Protein AF-A0A6V8Q8D7-F1 (afdb_monomer)

Radius of gyration: 24.48 Å; Cα contacts (8 Å, |Δi|>4): 39; chains: 1; bounding box: 46×41×70 Å

Structure (mmCIF, N/CA/C/O backbone):
data_AF-A0A6V8Q8D7-F1
#
_entry.id   AF-A0A6V8Q8D7-F1
#
loop_
_atom_site.group_PDB
_atom_site.id
_atom_site.type_symbol
_atom_site.label_atom_id
_atom_site.label_alt_id
_atom_site.label_comp_id
_atom_site.label_asym_id
_atom_site.label_entity_id
_atom_site.label_seq_id
_atom_site.pdbx_PDB_ins_code
_atom_site.Cartn_x
_atom_site.Cartn_y
_atom_site.Cartn_z
_atom_site.occupancy
_atom_site.B_iso_or_equiv
_atom_site.auth_seq_id
_atom_site.auth_comp_id
_atom_site.auth_asym_id
_atom_site.auth_atom_id
_atom_site.pdbx_PDB_model_num
ATOM 1 N N . MET A 1 1 ? 26.382 -14.637 -35.042 1.00 41.03 1 MET A N 1
ATOM 2 C CA . MET A 1 1 ? 25.007 -14.254 -35.434 1.00 41.03 1 MET A CA 1
ATOM 3 C C . MET A 1 1 ? 24.463 -13.318 -34.367 1.00 41.03 1 MET A C 1
ATOM 5 O O . MET A 1 1 ? 24.375 -13.720 -33.217 1.00 41.03 1 MET A O 1
ATOM 9 N N . THR A 1 2 ? 24.203 -12.055 -34.698 1.00 47.44 2 THR A N 1
ATOM 10 C CA . THR A 1 2 ? 23.739 -11.041 -33.736 1.00 47.44 2 THR A CA 1
ATOM 11 C C . THR A 1 2 ? 22.242 -11.199 -33.507 1.00 47.44 2 THR A C 1
ATOM 13 O O . THR A 1 2 ? 21.438 -10.814 -34.354 1.00 47.44 2 THR A O 1
ATOM 16 N N . ARG A 1 3 ? 21.876 -11.813 -32.382 1.00 51.78 3 ARG A N 1
ATOM 17 C CA . ARG A 1 3 ? 20.490 -12.048 -31.971 1.00 51.78 3 ARG A CA 1
ATOM 18 C C . ARG A 1 3 ? 19.973 -10.786 -31.259 1.00 51.78 3 ARG A C 1
ATOM 20 O O . ARG A 1 3 ? 20.591 -10.374 -30.278 1.00 51.78 3 ARG A O 1
ATOM 27 N N . PRO A 1 4 ? 18.912 -10.120 -31.743 1.00 51.25 4 PRO A N 1
ATOM 28 C CA . PRO A 1 4 ? 18.364 -8.961 -31.052 1.00 51.25 4 PRO A CA 1
ATOM 29 C C . PRO A 1 4 ? 17.547 -9.463 -29.855 1.00 51.25 4 PRO A C 1
ATOM 31 O O . PRO A 1 4 ? 16.426 -9.922 -30.026 1.00 51.25 4 PRO A O 1
ATOM 34 N N . ALA A 1 5 ? 18.133 -9.433 -28.656 1.00 54.84 5 ALA A N 1
ATOM 35 C CA . ALA A 1 5 ? 17.483 -9.909 -27.429 1.00 54.84 5 ALA A CA 1
ATOM 36 C C . ALA A 1 5 ? 16.474 -8.908 -26.841 1.00 54.84 5 ALA A C 1
ATOM 38 O O . ALA A 1 5 ? 15.719 -9.242 -25.944 1.00 54.84 5 ALA A O 1
ATOM 39 N N . HIS A 1 6 ? 16.399 -7.681 -27.351 1.00 60.00 6 HIS A N 1
ATOM 40 C CA . HIS A 1 6 ? 15.570 -6.649 -26.744 1.00 60.00 6 HIS A CA 1
ATOM 41 C C . HIS A 1 6 ? 15.150 -5.615 -27.801 1.00 60.00 6 HIS A C 1
ATOM 43 O O . HIS A 1 6 ? 15.939 -5.268 -28.688 1.00 60.00 6 HIS A O 1
ATOM 49 N N . LEU A 1 7 ? 13.927 -5.085 -27.693 1.00 65.19 7 LEU A N 1
ATOM 50 C CA . LEU A 1 7 ? 13.349 -4.076 -28.596 1.00 65.19 7 LEU A CA 1
ATOM 51 C C . LEU A 1 7 ? 13.965 -2.691 -28.356 1.00 65.19 7 L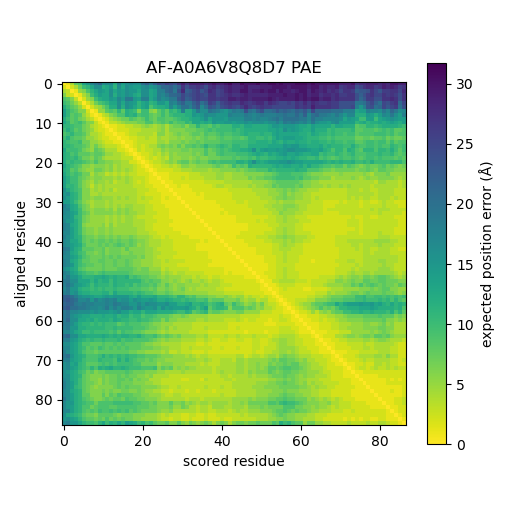EU A C 1
ATOM 53 O O . LEU A 1 7 ? 13.333 -1.759 -27.863 1.00 65.19 7 LEU A O 1
ATOM 57 N N . TRP A 1 8 ? 15.247 -2.554 -28.667 1.00 69.81 8 TRP A N 1
ATOM 58 C CA . TRP A 1 8 ? 15.949 -1.297 -28.492 1.00 69.81 8 TRP A CA 1
ATOM 59 C C . TRP A 1 8 ? 15.591 -0.373 -29.645 1.00 69.81 8 TRP A C 1
ATOM 61 O O . TRP A 1 8 ? 15.708 -0.742 -30.814 1.00 69.81 8 TRP A O 1
ATOM 71 N N . LYS A 1 9 ? 15.251 0.878 -29.322 1.00 79.12 9 LYS A N 1
ATOM 72 C CA . LYS A 1 9 ? 15.000 1.927 -30.324 1.00 79.12 9 LYS A CA 1
ATOM 73 C C . LYS A 1 9 ? 16.206 2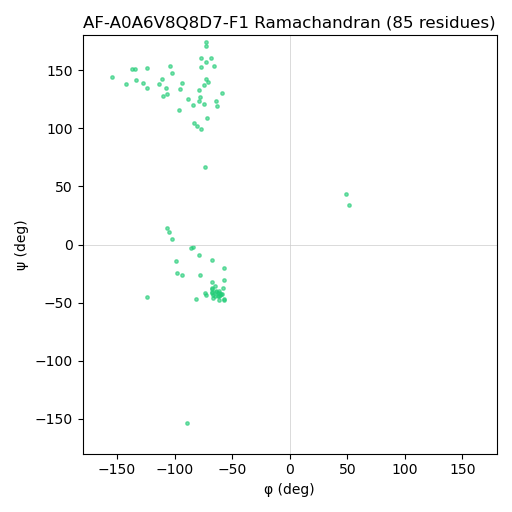.148 -31.259 1.00 79.12 9 LYS A C 1
ATOM 75 O O . LYS A 1 9 ? 16.051 2.674 -32.355 1.00 79.12 9 LYS A O 1
ATOM 80 N N . LYS A 1 10 ? 17.409 1.727 -30.841 1.00 84.75 10 LYS A N 1
ATOM 81 C CA . LYS A 1 10 ? 18.635 1.675 -31.651 1.00 84.75 10 LYS A CA 1
ATOM 82 C C . LYS A 1 10 ? 19.209 0.259 -31.649 1.00 84.75 10 LYS A C 1
ATOM 84 O O . LYS A 1 10 ? 19.348 -0.344 -30.589 1.00 84.75 10 LYS A O 1
ATOM 89 N N . LYS A 1 11 ? 19.615 -0.242 -32.820 1.00 84.44 11 LYS A N 1
ATOM 90 C CA . LYS A 1 11 ? 20.290 -1.544 -32.941 1.00 84.44 11 LYS A CA 1
ATOM 91 C C . LYS A 1 11 ? 21.623 -1.510 -32.185 1.00 84.44 11 LYS A C 1
ATOM 93 O O . LYS A 1 11 ? 22.501 -0.719 -32.520 1.00 84.44 11 LYS A O 1
ATOM 98 N N . ARG A 1 12 ? 21.773 -2.376 -31.181 1.00 82.88 12 ARG A N 1
ATOM 99 C CA . ARG A 1 12 ? 23.028 -2.610 -30.455 1.00 82.88 12 ARG A CA 1
ATOM 100 C C . ARG A 1 12 ? 23.600 -3.962 -30.874 1.00 82.88 12 ARG A C 1
ATOM 102 O O . ARG A 1 12 ? 22.894 -4.965 -30.854 1.00 82.88 12 ARG A O 1
ATOM 109 N N . LEU A 1 13 ? 24.877 -3.984 -31.247 1.00 87.31 13 LEU A N 1
ATOM 110 C CA . LEU A 1 13 ? 25.605 -5.229 -31.482 1.00 87.31 13 LEU A CA 1
ATOM 111 C C . LEU A 1 13 ? 25.993 -5.831 -30.126 1.00 87.31 13 LEU A C 1
ATOM 113 O O . LEU A 1 13 ? 26.582 -5.145 -29.293 1.00 87.31 13 LEU A O 1
ATOM 117 N N . SER A 1 14 ? 25.644 -7.098 -29.909 1.00 83.62 14 SER A N 1
ATOM 118 C CA . SER A 1 14 ? 26.052 -7.876 -28.737 1.00 83.62 14 SER A 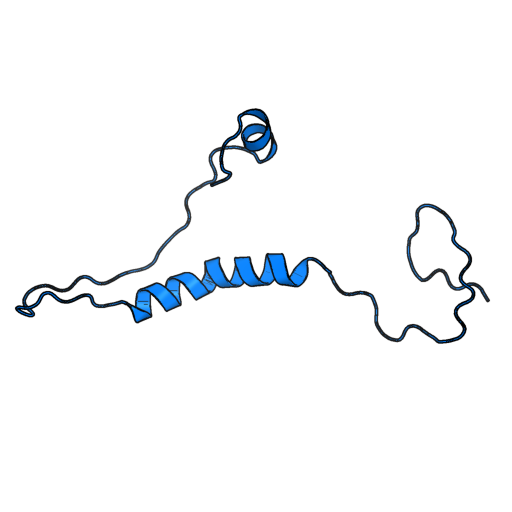CA 1
ATOM 119 C C . SER A 1 14 ? 27.096 -8.911 -29.151 1.00 83.62 14 SER A C 1
ATOM 121 O O . SER A 1 14 ? 26.922 -9.594 -30.161 1.00 83.62 14 SER A O 1
ATOM 123 N N . PHE 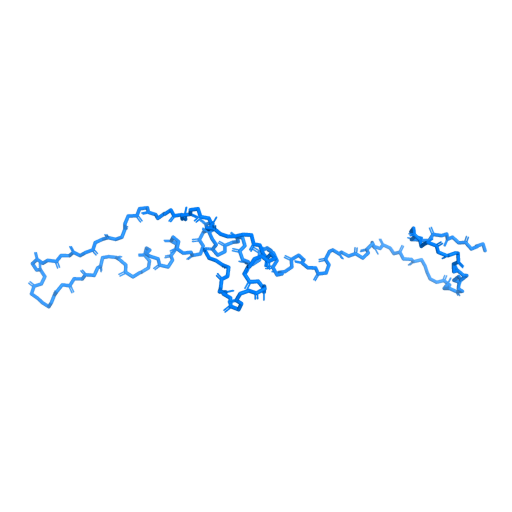A 1 15 ? 28.171 -9.023 -28.367 1.00 91.06 15 PHE A N 1
ATOM 124 C CA . PHE A 1 15 ? 29.242 -10.016 -28.535 1.00 91.06 15 PHE A CA 1
ATOM 125 C C . PHE A 1 15 ? 29.182 -11.120 -27.465 1.00 91.06 15 PHE A C 1
ATOM 127 O O . PHE A 1 15 ? 30.153 -11.857 -27.279 1.00 91.06 15 PHE A O 1
ATOM 134 N N . ALA A 1 16 ? 28.064 -11.221 -26.737 1.00 88.81 16 ALA A N 1
ATOM 135 C CA . ALA A 1 16 ? 27.861 -12.256 -25.731 1.00 88.81 16 ALA A CA 1
ATOM 136 C C . ALA A 1 16 ? 27.963 -13.652 -26.370 1.00 88.81 16 ALA A C 1
ATOM 138 O O . ALA A 1 16 ? 27.357 -13.920 -27.408 1.00 88.81 16 ALA A O 1
ATOM 139 N N . LYS A 1 17 ? 28.763 -14.529 -25.754 1.00 91.06 17 LYS A N 1
ATOM 140 C CA . LYS A 1 17 ? 29.000 -15.905 -26.229 1.00 91.06 17 LYS A CA 1
ATOM 141 C C . LYS A 1 17 ? 28.057 -16.923 -25.583 1.00 91.06 17 LYS A C 1
ATOM 143 O O . LYS A 1 17 ? 27.787 -17.960 -26.177 1.00 91.06 17 LYS A O 1
ATOM 148 N N . THR A 1 18 ? 27.570 -16.618 -24.384 1.00 91.88 18 THR A N 1
ATOM 149 C CA . THR A 1 18 ? 26.668 -17.470 -23.602 1.00 91.88 18 THR A CA 1
ATOM 150 C C . THR A 1 18 ? 25.214 -17.087 -23.884 1.00 91.88 18 THR A C 1
ATOM 152 O O . THR A 1 18 ? 24.928 -15.890 -23.973 1.00 91.88 18 THR A O 1
ATOM 155 N N . PRO A 1 19 ? 24.292 -18.057 -24.030 1.00 87.56 19 PRO A N 1
ATOM 156 C CA . PRO A 1 19 ? 22.873 -17.759 -24.177 1.00 87.56 19 PRO A CA 1
ATOM 157 C C . PRO A 1 19 ? 22.271 -17.239 -22.866 1.00 87.56 19 PRO A C 1
ATOM 159 O O . PRO A 1 19 ? 22.550 -17.760 -21.790 1.00 87.56 19 PRO A O 1
ATOM 162 N N . GLU A 1 20 ? 21.407 -16.235 -22.979 1.00 84.69 20 GLU A N 1
ATOM 163 C CA . GLU A 1 20 ? 20.487 -15.837 -21.916 1.00 84.69 20 GLU A CA 1
ATOM 164 C C . GLU A 1 20 ? 19.361 -16.877 -21.847 1.00 84.69 20 GLU A C 1
ATOM 166 O O . GLU A 1 20 ? 18.715 -17.171 -22.857 1.00 84.69 20 GLU A O 1
ATOM 171 N N . VAL A 1 21 ? 19.213 -17.507 -20.681 1.00 90.69 21 VAL A N 1
ATOM 172 C CA . VAL A 1 21 ? 18.279 -18.626 -20.451 1.00 90.69 21 VAL A CA 1
ATOM 173 C C . VAL A 1 21 ? 16.975 -18.186 -19.789 1.00 90.69 21 VAL A C 1
ATOM 175 O O . VAL A 1 21 ? 16.019 -18.954 -19.768 1.00 90.69 21 VAL A O 1
ATOM 178 N N . LEU A 1 22 ? 16.946 -16.968 -19.251 1.00 89.00 22 LEU A N 1
ATOM 179 C CA . LEU A 1 22 ? 15.805 -16.371 -18.576 1.00 89.00 22 LEU A CA 1
ATOM 180 C C . LEU A 1 22 ? 15.760 -14.888 -18.930 1.00 89.00 22 LEU A C 1
ATOM 182 O O . LEU A 1 22 ? 16.806 -14.244 -18.940 1.00 89.00 22 LEU A O 1
ATOM 186 N N . ASP A 1 23 ? 14.568 -14.366 -19.191 1.00 88.00 23 ASP A N 1
ATOM 187 C CA . ASP A 1 23 ? 14.383 -12.943 -19.449 1.00 88.00 23 ASP A CA 1
ATOM 188 C C . ASP A 1 23 ? 14.532 -12.115 -18.165 1.00 88.00 23 ASP A C 1
ATOM 190 O O . ASP A 1 23 ? 14.334 -12.602 -17.047 1.00 88.00 23 ASP A O 1
ATOM 194 N N . VAL A 1 24 ? 14.852 -10.831 -18.332 1.00 89.62 24 VAL A N 1
ATOM 195 C CA . VAL A 1 24 ? 14.896 -9.875 -17.223 1.00 89.62 24 VAL A CA 1
ATOM 196 C C . VAL A 1 24 ? 13.488 -9.719 -16.632 1.00 89.62 24 VAL A C 1
ATOM 198 O O . VAL A 1 24 ? 12.567 -9.350 -17.368 1.00 89.62 24 VAL A O 1
ATOM 201 N N . PRO A 1 25 ? 13.304 -9.968 -15.322 1.00 91.56 25 PRO A N 1
ATOM 202 C CA . PRO A 1 25 ? 12.009 -9.820 -14.677 1.00 91.56 25 PRO A CA 1
ATOM 203 C C . PRO A 1 25 ? 11.642 -8.343 -14.511 1.00 91.56 25 PRO A C 1
ATOM 205 O O . PRO A 1 25 ? 12.439 -7.432 -14.755 1.00 91.56 25 PRO A O 1
ATOM 208 N N . ASP A 1 26 ? 10.423 -8.091 -14.048 1.00 93.75 26 ASP A N 1
ATOM 209 C CA . ASP A 1 26 ? 9.988 -6.737 -13.752 1.00 93.75 26 ASP A CA 1
ATOM 210 C C . ASP A 1 26 ? 10.678 -6.202 -12.488 1.00 93.75 26 ASP A C 1
ATOM 212 O O . ASP A 1 26 ? 10.393 -6.594 -11.358 1.00 93.75 26 ASP A O 1
ATOM 216 N N . LEU A 1 27 ? 11.595 -5.255 -12.680 1.00 95.38 27 LEU A N 1
ATOM 217 C CA . LEU A 1 27 ? 12.424 -4.714 -11.602 1.00 95.38 27 LEU A CA 1
ATOM 218 C C . LEU A 1 27 ? 11.631 -3.891 -10.569 1.00 95.38 27 LEU A C 1
ATOM 220 O O . LEU A 1 27 ? 12.154 -3.597 -9.494 1.00 95.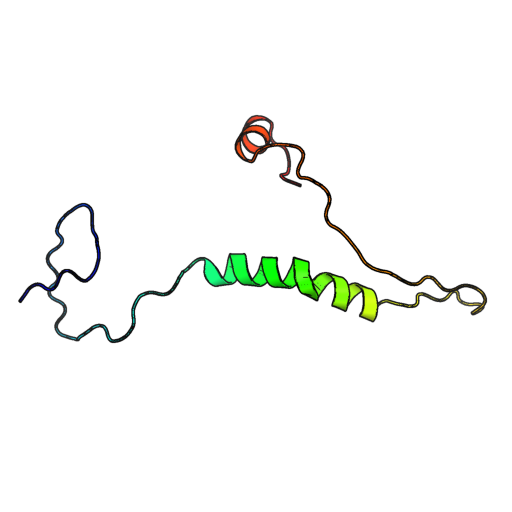38 27 LEU A O 1
ATOM 224 N N . LEU A 1 28 ? 10.383 -3.517 -10.872 1.00 95.94 28 LEU A N 1
ATOM 225 C CA . LEU A 1 28 ? 9.478 -2.805 -9.963 1.00 95.94 28 LEU A CA 1
ATOM 226 C C . LEU A 1 28 ? 8.430 -3.732 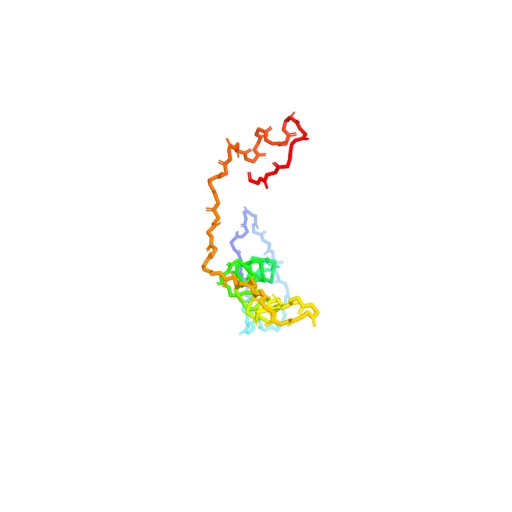-9.336 1.00 95.94 28 LEU A C 1
ATOM 228 O O . LEU A 1 28 ? 7.523 -3.258 -8.644 1.00 95.94 28 LEU A O 1
ATOM 232 N N . GLU A 1 29 ? 8.503 -5.039 -9.592 1.00 96.44 29 GLU A N 1
ATOM 233 C CA . GLU A 1 29 ? 7.572 -6.027 -9.044 1.00 96.44 29 GLU A CA 1
ATOM 234 C C . GLU A 1 29 ? 7.553 -6.000 -7.520 1.00 96.44 29 GLU A C 1
ATOM 236 O O . GLU A 1 29 ? 6.484 -5.905 -6.934 1.00 96.44 29 GLU A O 1
ATOM 241 N N . ILE A 1 30 ? 8.719 -5.979 -6.872 1.00 96.94 30 ILE A N 1
ATOM 242 C CA . ILE A 1 30 ? 8.802 -5.987 -5.405 1.00 96.94 30 ILE A CA 1
ATOM 243 C C . ILE A 1 30 ? 8.089 -4.766 -4.808 1.00 96.94 30 ILE A C 1
ATOM 245 O O . ILE A 1 30 ? 7.344 -4.896 -3.840 1.00 96.94 30 ILE A O 1
ATOM 249 N N . GLN A 1 31 ? 8.274 -3.583 -5.399 1.00 97.81 31 GLN A N 1
ATOM 250 C CA . GLN A 1 31 ? 7.665 -2.343 -4.905 1.00 97.81 31 GLN A CA 1
ATOM 251 C C . GLN A 1 31 ? 6.138 -2.360 -5.053 1.00 97.81 31 GLN A C 1
ATOM 253 O O . GLN A 1 31 ? 5.419 -2.038 -4.112 1.00 97.81 31 GLN A O 1
ATOM 258 N N . ARG A 1 32 ? 5.626 -2.783 -6.216 1.00 97.50 32 ARG A N 1
ATOM 259 C CA . ARG A 1 32 ? 4.175 -2.852 -6.459 1.00 97.50 32 ARG A CA 1
ATOM 260 C C . ARG A 1 32 ? 3.518 -4.004 -5.703 1.00 97.50 32 ARG A C 1
ATOM 262 O O . ARG A 1 32 ? 2.469 -3.810 -5.101 1.00 97.50 32 ARG A O 1
ATOM 269 N N . GLY A 1 33 ? 4.146 -5.176 -5.706 1.00 97.88 33 GLY A N 1
ATOM 270 C CA . GLY A 1 33 ? 3.644 -6.387 -5.064 1.00 97.88 33 GLY A CA 1
ATOM 271 C C . GLY A 1 33 ? 3.573 -6.256 -3.546 1.00 97.88 33 GLY A C 1
ATOM 272 O O . GLY A 1 33 ? 2.548 -6.593 -2.959 1.00 97.88 33 GLY A O 1
ATOM 273 N N . SER A 1 34 ? 4.610 -5.698 -2.910 1.00 97.94 34 SER A N 1
ATOM 274 C CA . SER A 1 34 ? 4.603 -5.465 -1.456 1.00 97.94 34 SER A CA 1
ATOM 275 C C . SER A 1 34 ? 3.507 -4.490 -1.024 1.00 97.94 34 SER A C 1
ATOM 277 O O . SER A 1 34 ? 2.780 -4.774 -0.073 1.00 97.94 34 SER A O 1
ATOM 279 N N . PHE A 1 35 ? 3.330 -3.379 -1.745 1.00 97.75 35 PHE A N 1
ATOM 280 C CA . PHE A 1 35 ? 2.274 -2.416 -1.437 1.00 97.75 35 PHE A CA 1
ATOM 281 C C . PHE A 1 35 ? 0.878 -2.993 -1.704 1.00 97.75 35 PHE A C 1
ATOM 283 O O . PHE A 1 35 ? -0.021 -2.827 -0.887 1.00 97.75 35 PHE A O 1
ATOM 290 N N . GLN A 1 36 ? 0.696 -3.742 -2.796 1.00 97.75 36 GLN A N 1
ATOM 291 C CA . GLN A 1 36 ? -0.573 -4.414 -3.084 1.00 97.75 36 GLN A CA 1
ATOM 292 C C . GLN A 1 36 ? -0.944 -5.436 -2.000 1.00 97.75 36 GLN A C 1
ATOM 294 O O . GLN A 1 36 ? -2.106 -5.497 -1.599 1.00 97.75 36 GLN A O 1
ATOM 299 N N . TRP A 1 37 ? 0.025 -6.216 -1.511 1.00 98.12 37 TRP A N 1
ATOM 300 C CA . TRP A 1 37 ? -0.190 -7.130 -0.387 1.00 98.12 37 TRP A CA 1
ATOM 301 C C . TRP A 1 37 ? -0.593 -6.376 0.886 1.00 98.12 37 TRP A C 1
ATOM 303 O O . TRP A 1 37 ? -1.557 -6.765 1.542 1.00 98.12 37 TRP A O 1
ATOM 313 N N . LEU A 1 38 ? 0.086 -5.267 1.201 1.00 97.44 38 LEU A N 1
ATOM 314 C CA . LEU A 1 38 ? -0.236 -4.442 2.368 1.00 97.44 38 LEU A CA 1
ATOM 315 C C . LEU A 1 38 ? -1.691 -3.956 2.336 1.00 97.44 38 LEU A C 1
ATOM 317 O O . LEU A 1 38 ? -2.394 -4.074 3.339 1.00 97.44 38 LEU A O 1
ATOM 321 N N . LEU A 1 39 ? -2.136 -3.429 1.190 1.00 96.00 39 LEU A N 1
ATOM 322 C CA . LEU A 1 39 ? -3.496 -2.908 1.028 1.00 96.00 39 LEU A CA 1
ATOM 323 C C . LEU A 1 39 ? -4.557 -4.009 1.101 1.00 96.00 39 LEU A C 1
ATOM 325 O O . LEU A 1 39 ? -5.640 -3.783 1.629 1.00 96.00 39 LEU A O 1
ATOM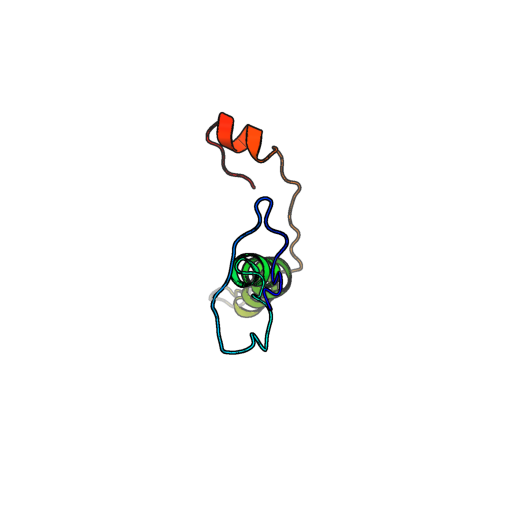 329 N N . LYS A 1 40 ? -4.272 -5.183 0.534 1.00 95.31 40 LYS A N 1
ATOM 330 C CA . LYS A 1 40 ? -5.257 -6.259 0.421 1.00 95.31 40 LYS A CA 1
ATOM 331 C C . LYS A 1 40 ? -5.385 -7.077 1.705 1.00 95.31 40 LYS A C 1
ATOM 333 O O . LYS A 1 40 ? -6.498 -7.364 2.136 1.00 95.31 40 LYS A O 1
ATOM 338 N N . ASP A 1 41 ? -4.252 -7.472 2.275 1.00 96.12 41 ASP A N 1
ATOM 339 C CA . ASP A 1 41 ? -4.191 -8.478 3.334 1.00 96.12 41 ASP A CA 1
ATOM 340 C C . ASP A 1 41 ? -3.492 -7.920 4.584 1.00 96.12 41 ASP A C 1
ATOM 342 O O . ASP A 1 41 ? -4.021 -8.040 5.690 1.00 96.12 41 ASP A O 1
ATOM 346 N N . GLY A 1 42 ? -2.363 -7.221 4.417 1.00 96.88 42 GLY A N 1
ATOM 347 C CA . GLY A 1 42 ? -1.508 -6.802 5.535 1.00 96.88 42 GLY A CA 1
ATOM 348 C C . GLY A 1 42 ? -2.204 -5.923 6.585 1.00 96.88 42 GLY A C 1
ATOM 349 O O . GLY A 1 42 ? -2.049 -6.156 7.786 1.00 96.88 42 GLY A O 1
ATOM 350 N N . LEU A 1 43 ? -3.018 -4.944 6.172 1.00 96.44 43 LEU A N 1
ATOM 351 C CA . LEU A 1 43 ? -3.778 -4.119 7.126 1.00 96.44 43 LEU A CA 1
ATOM 352 C C . LEU A 1 43 ? -4.861 -4.918 7.859 1.00 96.44 43 LEU A C 1
ATOM 354 O O . LEU A 1 43 ? -5.015 -4.773 9.071 1.00 96.44 43 LEU A O 1
ATOM 358 N N . ALA A 1 44 ? -5.590 -5.784 7.151 1.00 95.44 44 ALA A N 1
ATOM 359 C CA . ALA A 1 44 ? -6.623 -6.616 7.765 1.00 95.44 44 ALA A CA 1
ATOM 360 C C . ALA A 1 44 ? -6.029 -7.600 8.783 1.00 95.44 44 ALA A C 1
ATOM 362 O O . ALA A 1 44 ? -6.623 -7.820 9.838 1.00 95.44 44 ALA A O 1
ATOM 363 N N . GLU A 1 45 ? -4.874 -8.192 8.476 1.00 96.62 45 GLU A N 1
ATOM 364 C CA . GLU A 1 45 ? -4.130 -9.057 9.396 1.00 96.62 45 GLU A CA 1
ATOM 365 C C . GLU A 1 45 ? -3.698 -8.288 10.648 1.00 96.62 45 GLU A C 1
ATOM 367 O O . GLU A 1 45 ? -3.980 -8.727 11.762 1.00 96.62 45 GLU A O 1
ATOM 372 N N . THR A 1 46 ? -3.122 -7.098 10.465 1.00 96.25 46 THR A N 1
ATOM 373 C CA . THR A 1 46 ? -2.673 -6.243 11.575 1.00 96.25 46 THR A CA 1
ATOM 374 C C . THR A 1 46 ? -3.838 -5.843 12.486 1.00 96.25 46 THR A C 1
ATOM 376 O O . THR A 1 46 ? -3.724 -5.910 13.708 1.00 96.25 46 THR A O 1
ATOM 379 N N . PHE A 1 47 ? -4.988 -5.464 11.917 1.00 96.31 47 PHE A N 1
ATOM 380 C CA . PHE A 1 47 ? -6.172 -5.113 12.707 1.00 96.31 47 PHE A CA 1
ATOM 381 C C . PHE A 1 47 ? -6.733 -6.295 13.497 1.00 96.31 47 PHE A C 1
ATOM 383 O O . PHE A 1 47 ? -7.178 -6.105 14.627 1.00 96.31 47 PHE A O 1
ATOM 390 N N . LYS A 1 48 ? -6.684 -7.510 12.939 1.00 95.62 48 LYS A N 1
ATOM 391 C CA . LYS A 1 48 ? -7.079 -8.730 13.657 1.00 95.62 48 LYS A CA 1
ATOM 392 C C . LYS A 1 48 ? -6.124 -9.054 14.800 1.00 95.62 48 LYS A C 1
ATOM 394 O O . LYS A 1 48 ? -6.583 -9.510 15.836 1.00 95.62 48 LYS A O 1
ATOM 399 N N . GLU A 1 49 ? -4.825 -8.824 14.622 1.00 95.94 49 GLU A N 1
ATOM 400 C CA . GLU A 1 49 ? -3.816 -9.104 15.650 1.00 95.94 49 GLU A CA 1
ATOM 401 C C . GLU A 1 49 ? -4.005 -8.237 16.901 1.00 95.94 49 GLU A C 1
ATOM 403 O O . GLU A 1 49 ? -3.887 -8.728 18.022 1.00 95.94 49 GLU A O 1
ATOM 408 N N . ILE A 1 50 ? -4.333 -6.956 16.719 1.00 95.00 50 ILE A N 1
ATOM 409 C CA . ILE A 1 50 ? -4.510 -6.016 17.835 1.00 95.00 50 ILE A CA 1
ATOM 410 C C . ILE A 1 50 ? -5.913 -6.059 18.464 1.00 95.00 50 ILE A C 1
ATOM 412 O O . ILE A 1 50 ? -6.175 -5.312 19.406 1.00 95.00 50 ILE A O 1
ATOM 416 N N . SER A 1 51 ? -6.831 -6.871 17.935 1.00 94.38 51 SER A N 1
ATOM 417 C CA . SER A 1 51 ? -8.245 -6.899 18.321 1.00 94.38 51 SER A CA 1
ATOM 418 C C . SER A 1 51 ? -8.615 -8.200 19.057 1.00 94.38 51 SER A C 1
ATOM 420 O O . SER A 1 51 ? -8.145 -9.265 18.659 1.00 94.38 51 SER A O 1
ATOM 422 N N . PRO A 1 52 ? -9.485 -8.156 20.090 1.00 94.69 52 PRO A N 1
ATOM 423 C CA . PRO A 1 52 ? -10.103 -6.974 20.695 1.00 94.69 52 PRO A CA 1
ATOM 424 C C . PRO A 1 52 ? -9.152 -6.197 21.617 1.00 94.69 52 PRO A C 1
ATOM 426 O O . PRO A 1 52 ? -8.261 -6.762 22.247 1.00 94.69 52 PRO A O 1
ATOM 429 N N . ILE A 1 53 ? -9.399 -4.892 21.743 1.00 95.44 53 ILE A N 1
ATOM 430 C CA . ILE A 1 53 ? -8.750 -4.048 22.753 1.00 95.44 53 ILE A CA 1
ATOM 431 C C . ILE A 1 53 ? -9.689 -3.949 23.957 1.00 95.44 53 ILE A C 1
ATOM 433 O O . ILE A 1 53 ? -10.776 -3.385 23.839 1.00 95.44 53 ILE A O 1
ATOM 437 N N . GLU A 1 54 ? -9.271 -4.480 25.107 1.00 95.69 54 GLU A N 1
ATOM 438 C CA . GLU A 1 54 ? -10.060 -4.497 26.348 1.00 95.69 54 GLU A CA 1
ATOM 439 C C . GLU A 1 54 ? -9.604 -3.428 27.352 1.00 95.69 54 GLU A C 1
ATOM 441 O O . GLU A 1 54 ? -8.415 -3.113 27.465 1.00 95.69 54 GLU A O 1
ATOM 446 N N . ASP A 1 55 ? -10.547 -2.893 28.132 1.00 94.25 55 ASP A N 1
ATOM 447 C CA . ASP A 1 55 ? -10.227 -2.036 29.275 1.00 94.25 55 ASP A CA 1
ATOM 448 C C . ASP A 1 55 ? -9.741 -2.854 30.492 1.00 94.25 55 ASP A C 1
ATOM 450 O O . ASP A 1 55 ? -10.023 -4.044 30.626 1.00 94.25 55 ASP A O 1
ATOM 454 N N . PHE A 1 56 ? -9.054 -2.209 31.443 1.00 92.06 56 PHE A N 1
ATOM 455 C CA . PHE A 1 56 ? -8.526 -2.885 32.641 1.00 92.06 56 PHE A CA 1
ATOM 456 C C . PHE A 1 56 ? -9.609 -3.600 33.471 1.00 92.06 56 PHE A C 1
ATOM 458 O O . PHE A 1 56 ? -9.325 -4.613 34.112 1.00 92.06 56 PHE A O 1
ATOM 465 N N . SER A 1 57 ? -10.848 -3.095 33.472 1.00 92.94 57 SER A N 1
ATOM 466 C CA . SER A 1 57 ? -11.963 -3.711 34.198 1.00 92.94 57 SER A CA 1
ATOM 467 C C . SER A 1 57 ? -12.690 -4.813 33.415 1.00 92.94 57 SER A C 1
ATOM 469 O O . SER A 1 57 ? -13.590 -5.439 33.981 1.00 92.94 57 SER A O 1
ATOM 471 N N . ARG A 1 58 ? -12.295 -5.071 32.155 1.00 87.00 58 ARG A N 1
ATOM 472 C CA . ARG A 1 58 ? -12.901 -6.033 31.212 1.00 87.00 58 ARG A CA 1
ATOM 473 C C . ARG A 1 58 ? -14.414 -5.869 31.039 1.00 87.00 58 ARG A C 1
ATOM 475 O O . ARG A 1 58 ? -15.147 -6.845 30.886 1.00 87.00 58 ARG A O 1
ATOM 482 N N . LYS A 1 59 ? -14.900 -4.633 31.111 1.00 95.19 59 LYS A N 1
ATOM 483 C CA . LYS A 1 59 ? -16.309 -4.281 30.879 1.00 95.19 59 LYS A CA 1
ATOM 484 C C . LYS A 1 59 ? -16.548 -3.765 29.469 1.00 95.19 59 LYS A C 1
ATOM 486 O O . LYS A 1 59 ? -17.676 -3.844 28.988 1.00 95.19 59 LYS A O 1
ATOM 491 N N . PHE A 1 60 ? -15.513 -3.234 28.829 1.00 95.50 60 PHE A N 1
ATOM 492 C CA . PHE A 1 60 ? -15.574 -2.661 27.496 1.00 95.50 60 PHE A CA 1
ATOM 493 C C . PHE A 1 60 ? -14.502 -3.287 26.606 1.00 95.50 60 PHE A C 1
ATOM 495 O O . PHE A 1 60 ? -13.359 -3.471 27.026 1.00 95.50 60 PHE A O 1
ATOM 502 N N . ALA A 1 61 ? -14.887 -3.570 25.364 1.00 95.12 61 ALA A N 1
ATOM 503 C CA . ALA A 1 61 ? -14.004 -4.061 24.319 1.00 95.12 61 ALA A CA 1
ATOM 504 C C . ALA A 1 61 ? -14.255 -3.284 23.019 1.00 95.12 61 ALA A C 1
ATOM 506 O O . ALA A 1 61 ? -15.401 -2.949 22.705 1.00 95.12 61 ALA A O 1
ATOM 507 N N . LEU A 1 62 ? -13.183 -2.994 22.282 1.00 95.69 62 LEU A N 1
ATOM 508 C CA . LEU A 1 62 ? -13.224 -2.436 20.932 1.00 95.69 62 LEU A CA 1
ATOM 509 C C . LEU A 1 62 ? -12.763 -3.496 19.929 1.00 95.69 62 LEU A C 1
ATOM 511 O O . LEU A 1 62 ? -11.670 -4.052 20.065 1.00 95.69 62 LEU A O 1
ATOM 515 N N . GLU A 1 63 ? -13.571 -3.721 18.897 1.00 95.56 63 GLU A N 1
ATOM 516 C CA . GLU A 1 63 ? -13.244 -4.611 17.786 1.00 95.56 63 GLU A CA 1
ATOM 517 C C . GLU A 1 63 ? -13.083 -3.835 16.480 1.00 95.56 63 GLU A C 1
ATOM 519 O O . GLU A 1 63 ? -13.869 -2.933 16.177 1.00 95.56 63 GLU A O 1
ATOM 524 N N . PHE A 1 64 ? -12.066 -4.198 15.697 1.00 96.00 64 PHE A N 1
ATOM 525 C CA . PHE A 1 64 ? -11.891 -3.667 14.349 1.00 96.00 64 PHE A CA 1
ATOM 526 C C . PHE A 1 64 ? -12.647 -4.540 13.342 1.00 96.00 64 PHE A C 1
ATOM 528 O O . PHE A 1 64 ? -12.444 -5.750 13.270 1.00 96.00 64 PHE A O 1
ATOM 535 N N . GLY A 1 65 ? -13.524 -3.906 12.560 1.00 91.31 65 GLY A N 1
ATOM 536 C CA . GLY A 1 65 ? -14.262 -4.542 11.470 1.00 91.31 65 GLY A CA 1
ATOM 537 C C . GLY A 1 65 ? -13.516 -4.497 10.132 1.00 91.31 65 GLY A C 1
ATOM 538 O O . GLY A 1 65 ? -12.290 -4.420 10.073 1.00 91.31 65 GLY A O 1
ATOM 539 N N . ALA A 1 66 ? -14.273 -4.534 9.035 1.00 93.19 66 ALA A N 1
ATOM 540 C CA . ALA A 1 66 ? -13.721 -4.301 7.703 1.00 93.19 66 ALA A CA 1
ATOM 541 C C . ALA A 1 66 ? -13.219 -2.852 7.550 1.00 93.19 66 ALA A C 1
ATOM 543 O O . ALA A 1 66 ? -13.714 -1.941 8.216 1.00 93.19 66 ALA A O 1
ATOM 544 N N . HIS A 1 67 ? -12.243 -2.657 6.664 1.00 94.44 67 HIS A N 1
ATOM 545 C CA . HIS A 1 67 ? -1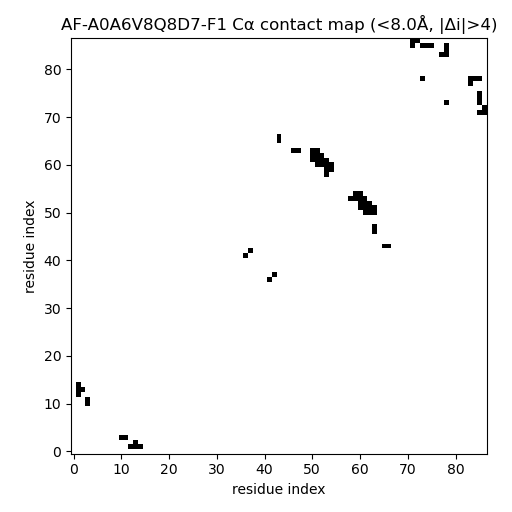1.717 -1.347 6.295 1.00 94.44 67 HIS A CA 1
ATOM 546 C C . HIS A 1 67 ? -11.823 -1.159 4.783 1.00 94.44 67 HIS A C 1
ATOM 548 O O . HIS A 1 67 ? -11.748 -2.128 4.029 1.00 94.44 67 HIS A O 1
ATOM 554 N N . ASP A 1 68 ? -11.941 0.095 4.361 1.00 94.75 68 ASP A N 1
ATOM 555 C CA . ASP A 1 68 ? -12.033 0.492 2.962 1.00 94.75 68 ASP A CA 1
ATOM 556 C C . ASP A 1 68 ? -11.110 1.686 2.708 1.00 94.75 68 ASP A C 1
ATOM 558 O O . ASP A 1 68 ? -10.855 2.502 3.600 1.00 94.75 68 ASP A O 1
ATOM 562 N N . PHE A 1 69 ? -10.618 1.801 1.476 1.00 95.56 69 PHE A N 1
ATOM 563 C CA . PHE A 1 69 ? -9.829 2.949 1.037 1.00 95.56 69 PHE A CA 1
ATOM 564 C C . PHE A 1 69 ? -10.734 3.969 0.351 1.00 95.56 69 PHE A C 1
ATOM 566 O O . PHE A 1 69 ? -11.557 3.617 -0.492 1.00 95.56 69 PHE A O 1
ATOM 573 N N . GLY A 1 70 ? -10.574 5.239 0.720 1.00 94.69 70 GLY A N 1
ATOM 574 C CA . GLY A 1 70 ? -11.291 6.342 0.091 1.00 94.69 70 GLY A CA 1
ATOM 575 C C . GLY A 1 70 ? -10.785 6.654 -1.317 1.00 94.69 70 GLY A C 1
ATOM 576 O O . GLY A 1 70 ? -9.752 6.158 -1.763 1.00 94.69 70 GLY A O 1
ATOM 577 N N . GLU A 1 71 ? -11.520 7.517 -2.012 1.00 94.69 71 GLU A N 1
ATOM 578 C CA . GLU A 1 71 ? -11.107 8.018 -3.319 1.00 94.69 71 GLU A CA 1
ATOM 579 C C . GLU A 1 71 ? -9.957 9.019 -3.201 1.00 94.69 71 GLU A C 1
ATOM 581 O O . GLU A 1 71 ? -9.931 9.878 -2.314 1.00 94.69 71 GLU A O 1
ATOM 586 N N . ILE A 1 72 ? -9.039 8.940 -4.160 1.00 95.31 72 ILE A N 1
ATOM 587 C CA . ILE A 1 72 ? -7.900 9.845 -4.242 1.00 95.31 72 ILE A CA 1
ATOM 588 C C . ILE A 1 72 ? -8.365 11.169 -4.844 1.00 95.31 72 ILE A C 1
ATOM 590 O O . ILE A 1 72 ? -8.922 11.214 -5.941 1.00 95.31 72 ILE A O 1
ATOM 594 N N . LYS A 1 73 ? -8.130 12.260 -4.114 1.00 94.19 73 LYS A N 1
ATOM 595 C CA . LYS A 1 73 ? -8.759 13.565 -4.388 1.00 94.19 73 LYS A CA 1
ATOM 596 C C . LYS A 1 73 ? -8.136 14.340 -5.544 1.00 94.19 73 LYS A C 1
ATOM 598 O O . LYS A 1 73 ? -8.803 15.184 -6.134 1.00 94.19 73 LYS A O 1
ATOM 603 N N . PHE A 1 74 ? -6.859 14.099 -5.818 1.00 95.94 74 PHE A N 1
ATOM 604 C CA . PHE A 1 74 ? -6.072 14.856 -6.786 1.00 95.94 74 PHE A CA 1
ATOM 605 C C . PHE A 1 74 ? -5.231 13.912 -7.632 1.00 95.94 74 PHE A C 1
ATOM 607 O O . PHE A 1 74 ? -4.833 12.832 -7.190 1.00 9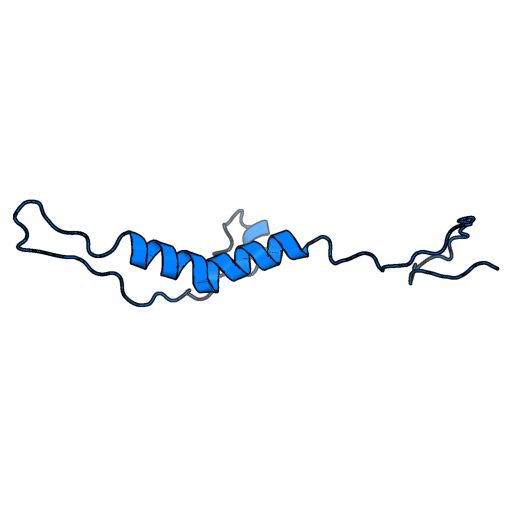5.94 74 PHE A O 1
ATOM 614 N N . SER A 1 75 ? -4.945 14.325 -8.858 1.00 96.88 75 SER A N 1
ATOM 615 C CA . SER A 1 75 ? -4.020 13.601 -9.720 1.00 96.88 75 SER A CA 1
ATOM 616 C C . SER A 1 75 ? -2.583 13.686 -9.195 1.00 96.88 75 SER A C 1
ATOM 618 O O . SER A 1 75 ? -2.213 14.573 -8.426 1.00 96.88 75 SER A O 1
ATOM 620 N N . VAL A 1 76 ? -1.739 12.761 -9.656 1.00 97.12 76 VAL A N 1
ATOM 621 C CA . VAL A 1 76 ? -0.313 12.740 -9.304 1.00 97.12 76 VAL A CA 1
ATOM 622 C C . VAL A 1 76 ? 0.384 14.045 -9.705 1.00 97.12 76 VAL A C 1
ATOM 624 O O . VAL A 1 76 ? 1.253 14.514 -8.973 1.00 97.12 76 VAL A O 1
ATOM 627 N N . ASP A 1 77 ? 0.015 14.636 -10.842 1.00 97.50 77 ASP A N 1
ATOM 628 C CA . ASP A 1 77 ? 0.641 15.866 -11.332 1.00 97.50 77 ASP A CA 1
ATOM 629 C C . ASP A 1 77 ? 0.205 17.085 -10.510 1.00 97.50 77 ASP A C 1
ATOM 631 O O . ASP A 1 77 ? 1.061 17.855 -10.083 1.00 97.50 77 ASP A O 1
ATOM 635 N N . GLU A 1 78 ? -1.077 17.197 -10.149 1.00 96.62 78 GLU A N 1
ATOM 636 C CA . GLU A 1 78 ? -1.555 18.258 -9.247 1.00 96.62 78 GLU A CA 1
ATOM 637 C C . GLU A 1 78 ? -0.906 18.175 -7.860 1.00 96.62 78 GLU A C 1
ATOM 639 O O . GLU A 1 78 ? -0.557 19.203 -7.276 1.00 96.62 78 GLU A O 1
ATOM 644 N N . CYS A 1 79 ? -0.728 16.962 -7.322 1.00 97.38 79 CYS A N 1
ATOM 645 C CA . CYS A 1 79 ? -0.019 16.762 -6.059 1.00 97.38 79 CYS A CA 1
ATOM 646 C C . CYS A 1 79 ? 1.438 17.225 -6.151 1.00 97.38 79 CYS A C 1
ATOM 648 O O . CYS A 1 79 ? 1.918 17.885 -5.232 1.00 97.38 79 CYS A O 1
ATOM 650 N N . LYS A 1 80 ? 2.129 16.937 -7.261 1.00 96.81 80 LYS A N 1
ATOM 651 C CA . LYS A 1 80 ? 3.505 17.405 -7.486 1.00 96.81 80 LYS A CA 1
ATOM 652 C C . LYS A 1 80 ? 3.587 18.921 -7.636 1.00 96.81 80 LYS A C 1
ATOM 654 O O . LYS A 1 80 ? 4.493 19.524 -7.081 1.00 96.81 80 LYS A O 1
ATOM 659 N N . GLU A 1 81 ? 2.672 19.534 -8.384 1.00 97.75 81 GLU A N 1
ATOM 660 C CA . GLU A 1 81 ? 2.674 20.983 -8.632 1.00 97.75 81 GLU A CA 1
ATOM 661 C C . GLU A 1 81 ? 2.382 21.799 -7.372 1.00 97.75 81 GLU A C 1
ATOM 663 O O . GLU A 1 81 ? 2.862 22.923 -7.230 1.00 97.75 81 GLU A O 1
ATOM 668 N N . ARG A 1 82 ? 1.570 21.246 -6.468 1.00 96.56 82 ARG A N 1
ATOM 669 C CA . ARG A 1 82 ? 1.095 21.933 -5.262 1.00 96.56 82 ARG A CA 1
ATOM 670 C C . ARG A 1 82 ? 1.796 21.469 -3.982 1.00 96.56 82 ARG A C 1
ATOM 672 O O . ARG A 1 82 ? 1.314 21.807 -2.903 1.00 96.56 82 ARG A O 1
ATOM 679 N N . ASP A 1 83 ? 2.874 20.688 -4.097 1.00 95.75 83 ASP A N 1
ATOM 680 C CA . ASP A 1 83 ? 3.608 20.074 -2.978 1.00 95.75 83 ASP A CA 1
ATOM 681 C C . ASP A 1 83 ? 2.684 19.349 -1.972 1.00 95.75 83 ASP A C 1
ATOM 683 O O . ASP A 1 83 ? 2.811 19.477 -0.752 1.00 95.75 83 ASP A O 1
ATOM 687 N N . MET A 1 84 ? 1.712 18.589 -2.486 1.00 96.50 84 MET A N 1
ATOM 688 C CA . MET A 1 84 ? 0.748 17.818 -1.693 1.00 96.50 84 MET A CA 1
ATOM 689 C C . MET A 1 84 ? 1.076 16.320 -1.696 1.00 96.50 84 MET A C 1
ATOM 691 O O . MET A 1 84 ? 1.617 15.777 -2.659 1.00 96.50 84 MET A O 1
ATOM 695 N N . THR A 1 85 ? 0.653 15.616 -0.646 1.00 96.06 85 THR A N 1
ATOM 696 C CA . THR A 1 85 ? 0.685 14.148 -0.597 1.00 96.06 85 THR A CA 1
ATOM 697 C C . THR A 1 85 ? -0.417 13.548 -1.475 1.00 96.06 85 THR A C 1
ATOM 699 O O . THR A 1 85 ? -1.554 14.014 -1.453 1.00 96.06 85 THR A O 1
ATOM 702 N N . TYR A 1 86 ? -0.087 12.497 -2.230 1.00 96.06 86 TYR A N 1
ATOM 703 C CA . TYR A 1 86 ? -1.051 11.693 -2.987 1.00 96.06 86 TYR A CA 1
ATOM 704 C C . TYR A 1 86 ? -1.680 10.641 -2.064 1.00 96.06 86 TYR A C 1
ATOM 706 O O . TYR A 1 86 ? -1.010 9.676 -1.688 1.00 96.06 86 TYR A O 1
ATOM 714 N N . SER A 1 87 ? -2.931 10.869 -1.655 1.00 91.81 87 SER A N 1
ATOM 715 C CA . SER A 1 87 ? -3.679 10.044 -0.693 1.00 91.81 87 SER A CA 1
ATOM 716 C C . SER A 1 87 ? -5.182 10.139 -0.892 1.00 91.81 87 SER A C 1
ATOM 718 O O . SER A 1 87 ? -5.639 11.249 -1.264 1.00 91.81 87 SER A O 1
#

pLDDT: mean 90.3, std 12.14, range [41.03, 98.12]

Mean predicted aligned error: 7.4 Å

Nearest PDB structures (foldseek):
  6wvj-assembly1_C  TM=8.909E-01  e=7.055E-04  Bacillus subtilis
  7f75-assembly1_C  TM=8.856E-01  e=9.296E-04  Bacillus subtilis

Secondary structure (DSSP, 8-state):
-----S--SS-------SPP-SPPP-TTHHHHHHHHHIIIIIHHHHHHHT--EE-TTSS-EE------PPPP-S-HHHHHHTT----

Sequence (87 aa):
MTRPAHLWKKKRLSFAKTPEVLDVPDLLEIQRGSFQWLLKDGLAETFKEISPIEDFSRKFALEFGAHDFGEIKFSVDECKERDMTYS

Foldseek 3Di:
DFDPPDPDPDDDGDPDPDDDPDDDDDPCCCVVVVVVCCVPPVVVVVQVVCPFDADPVRPDTDHDDDDDDDDFDDDPVVCVVVVHDGD

Solvent-accessible surface area (backbone atoms only — not comparable to full-atom values): 6019 Å² total; per-residue (Å²): 134,79,75,83,88,63,97,55,98,59,94,73,92,67,85,76,86,71,82,82,90,69,81,87,73,70,89,58,45,66,66,52,49,54,50,51,43,36,74,72,45,48,53,62,52,53,45,52,72,64,40,68,44,66,46,98,83,69,82,49,73,48,75,70,77,90,85,83,83,80,79,65,81,64,54,74,64,58,19,63,78,66,79,46,84,84,93

Organism: NCBI:txid2754717